Protein AF-A0A2V9VZL9-F1 (afdb_monomer)

Foldseek 3Di:
DDDDDDDDDPPPCVVVVVVVVVVVVVVVVVVVVVVVVVVVVVVPPLPQFQEEEEEFDDADPLAHDPQLVVLLVVRLVCVVVNSHQAYFYEAADDPDNVDTRQRSSLVVSVVVPNDNVRYDGHHPQHDLLSRLLVVLVVCVVVVTQGYHYGHDPVCPVVNVVSNVVSND

Nearest PDB structures (foldseek):
  3brq-assembly1_A  TM=4.594E-01  e=1.473E-01  Escherichia coli K-12
  3fks-assembly1_G  TM=5.549E-01  e=1.680E+00  Saccharomyces cerevisiae
  6lfl-assembly1_A  TM=3.251E-01  e=1.209E+00  Homo sapiens
  8sri-assembly1_A  TM=4.257E-01  e=3.951E+00  Salpingoeca rosetta
  5uof-assembly1_A  TM=3.624E-01  e=6.687E+00  Burkholderia multivorans ATCC 17616

pLDDT: mean 87.2, std 14.25, range [41.22, 98.5]

Solvent-accessible surface area (backbone atoms only — not comparable to full-atom values): 9290 Å² total; per-residue (Å²): 144,79,84,86,79,82,81,75,83,77,74,72,68,60,65,57,52,51,51,51,51,51,50,52,51,50,52,51,50,53,49,50,51,49,50,51,49,53,54,45,62,77,52,64,65,66,71,72,24,53,23,33,36,37,56,53,81,47,60,57,94,68,35,62,30,77,67,33,40,54,44,49,53,50,52,50,52,40,40,76,71,61,31,21,79,27,36,37,21,24,20,19,46,67,96,51,82,90,37,22,34,0,48,35,44,42,55,49,44,43,76,72,71,47,57,68,94,31,52,43,60,42,49,74,21,85,48,73,63,51,31,33,52,51,49,41,54,53,28,59,78,69,74,42,78,43,70,44,80,38,63,57,84,85,48,45,64,58,50,53,54,44,29,49,72,62,75,81

Secondary structure (DSSP, 8-state):
------------THHHHHHHHHHHHHHHHHHHHHHHHHHHHHT------SEEEE----BSSSSB-HHHHHHHHHHHHHHHTTS-SEEEE---B-S-TT-BHHHHHHHHHHHTT--GGGEEE-----SHHHHHHHHHHHHHHTT---EEEE--HHHHHHHHHHHHHTT-

Radius of gyration: 29.52 Å; Cα contacts (8 Å, |Δi|>4): 236; chains: 1; bounding box: 36×44×114 Å

Sequence (168 aa):
MTADSANQPSHPRWWLRLLILAIVAALSFLLITAIQVVHTASLQEVHSADVIVVFGAAEYSGRPSPVLRARLDHALDLFHRGVAPVVITTGGAAADPRFSEGGVGRDYLMRHGVPERSLIAETQGRDTAESAVRVSVIMHANGLHSCLAVSDAYHVFRIRKLLQHEGI

Mean predicted aligned error: 11.22 Å

Structure (mmCIF, N/CA/C/O backbone):
data_AF-A0A2V9VZL9-F1
#
_entry.id   AF-A0A2V9VZL9-F1
#
loop_
_atom_site.group_PDB
_atom_site.id
_atom_site.type_symbol
_atom_site.label_atom_id
_atom_site.label_alt_id
_atom_site.label_comp_id
_atom_site.label_asym_id
_atom_site.label_entity_id
_atom_site.label_seq_id
_atom_site.pdbx_PDB_ins_code
_atom_site.Cartn_x
_atom_site.Cartn_y
_atom_site.Cartn_z
_atom_site.occupancy
_atom_site.B_iso_or_equiv
_atom_site.auth_seq_id
_atom_site.auth_comp_id
_atom_site.auth_asym_id
_atom_site.auth_atom_id
_atom_site.pdbx_PDB_model_num
ATOM 1 N N . MET A 1 1 ? -19.793 -26.360 94.559 1.00 50.66 1 MET A N 1
ATOM 2 C CA . MET A 1 1 ? -19.857 -27.042 93.253 1.00 50.66 1 MET A CA 1
ATOM 3 C C . MET A 1 1 ? -20.939 -26.376 92.425 1.00 50.66 1 MET A C 1
ATOM 5 O O . MET A 1 1 ? -22.077 -26.792 92.520 1.00 50.66 1 MET A O 1
ATOM 9 N N . THR A 1 2 ? -20.591 -25.330 91.675 1.00 44.91 2 THR A N 1
ATOM 10 C CA . THR A 1 2 ? -21.343 -24.844 90.504 1.00 44.91 2 THR A CA 1
ATOM 11 C C . THR A 1 2 ? -20.367 -24.046 89.649 1.00 44.91 2 THR A C 1
ATOM 13 O O . THR A 1 2 ? -19.633 -23.208 90.168 1.00 44.91 2 THR A O 1
ATOM 16 N N . ALA A 1 3 ? -20.301 -24.423 88.377 1.00 49.69 3 ALA A N 1
ATOM 17 C CA . ALA A 1 3 ? -19.301 -24.031 87.401 1.00 49.69 3 ALA A CA 1
ATOM 18 C C . ALA A 1 3 ? -19.400 -22.552 87.007 1.00 49.69 3 ALA A C 1
ATOM 20 O O . ALA A 1 3 ? -20.493 -22.033 86.796 1.00 49.69 3 ALA A O 1
ATOM 21 N N . ASP A 1 4 ? -18.237 -21.922 86.865 1.00 49.56 4 ASP A N 1
ATOM 22 C CA . ASP A 1 4 ? -18.063 -20.607 86.262 1.00 49.56 4 ASP A CA 1
ATOM 23 C C . ASP A 1 4 ? -18.103 -20.774 84.734 1.00 49.56 4 ASP A C 1
ATOM 25 O O . ASP A 1 4 ? -17.188 -21.319 84.109 1.00 49.56 4 ASP A O 1
ATOM 29 N N . SER A 1 5 ? -19.240 -20.433 84.132 1.00 56.59 5 SER A N 1
ATOM 30 C CA . SER A 1 5 ? -19.476 -20.548 82.695 1.00 56.59 5 SER A CA 1
ATOM 31 C C . SER A 1 5 ? -18.847 -19.360 81.969 1.00 56.59 5 SER A C 1
ATOM 33 O O . SER A 1 5 ? -19.443 -18.286 81.875 1.00 56.59 5 SER A O 1
ATOM 35 N N . ALA A 1 6 ? -17.641 -19.577 81.441 1.00 51.97 6 ALA A N 1
ATOM 36 C CA . ALA A 1 6 ? -16.914 -18.640 80.595 1.00 51.97 6 ALA A CA 1
ATOM 37 C C . ALA A 1 6 ? -17.728 -18.267 79.343 1.00 51.97 6 ALA A C 1
ATOM 39 O O . ALA A 1 6 ? -17.886 -19.052 78.406 1.00 51.97 6 ALA A O 1
ATOM 40 N N . ASN A 1 7 ? -18.237 -17.039 79.331 1.00 56.22 7 ASN A N 1
ATOM 41 C CA . ASN A 1 7 ? -18.926 -16.434 78.203 1.00 56.22 7 ASN A CA 1
ATOM 42 C C . ASN A 1 7 ? -17.879 -15.986 77.164 1.00 56.22 7 ASN A C 1
ATOM 44 O O . ASN A 1 7 ? -17.263 -14.931 77.316 1.00 56.22 7 ASN A O 1
ATOM 48 N N . GLN A 1 8 ? -17.616 -16.804 76.140 1.00 61.81 8 GLN A N 1
ATOM 49 C CA . GLN A 1 8 ? -16.743 -16.405 75.031 1.00 61.81 8 GLN A CA 1
ATOM 50 C C . GLN A 1 8 ? -17.496 -15.449 74.092 1.00 61.81 8 GLN A C 1
ATOM 52 O O . GLN A 1 8 ? -18.526 -15.840 73.536 1.00 61.81 8 GLN A O 1
ATOM 57 N N . PRO A 1 9 ? -17.007 -14.217 73.853 1.00 50.78 9 PRO A N 1
ATOM 58 C CA . PRO A 1 9 ? -17.645 -13.324 72.901 1.00 50.78 9 PRO A CA 1
ATOM 59 C C . PRO A 1 9 ? -17.451 -13.875 71.485 1.00 50.78 9 PRO A C 1
ATOM 61 O O . PRO A 1 9 ? -16.347 -13.893 70.942 1.00 50.78 9 PRO A O 1
ATOM 64 N N . SER A 1 10 ? -18.539 -14.320 70.856 1.00 62.47 10 SER A N 1
ATOM 65 C CA . SER A 1 10 ? -18.546 -14.648 69.435 1.00 62.47 10 SER A CA 1
ATOM 66 C C . SER A 1 10 ? -18.293 -13.363 68.645 1.00 62.47 10 SER A C 1
ATOM 68 O O . SER A 1 10 ? -19.208 -12.556 68.465 1.00 62.47 10 SER A O 1
ATOM 70 N N . HIS A 1 11 ? -17.055 -13.144 68.194 1.00 59.94 11 HIS A N 1
ATOM 71 C CA . HIS A 1 11 ? -16.737 -12.028 67.307 1.00 59.94 11 HIS A CA 1
ATOM 72 C C . HIS A 1 11 ? -17.692 -12.079 66.106 1.00 59.94 11 HIS A C 1
ATOM 74 O O . HIS A 1 11 ? -17.722 -13.095 65.399 1.00 59.94 11 HIS A O 1
ATOM 80 N N . PRO A 1 12 ? -18.506 -11.033 65.870 1.00 64.06 12 PRO A N 1
ATOM 81 C CA . PRO A 1 12 ? -19.471 -11.083 64.792 1.00 64.06 12 PRO A CA 1
ATOM 82 C C . PRO A 1 12 ? -18.709 -11.304 63.481 1.00 64.06 12 PRO A C 1
ATOM 84 O O . PRO A 1 12 ? -17.656 -10.712 63.247 1.00 64.06 12 PRO A O 1
ATOM 87 N N . ARG A 1 13 ? -19.213 -12.176 62.605 1.00 75.38 13 ARG A N 1
ATOM 88 C CA . ARG A 1 13 ? -18.581 -12.520 61.313 1.00 75.38 13 ARG A CA 1
ATOM 89 C C . ARG A 1 13 ? -18.629 -11.360 60.293 1.00 75.38 13 ARG A C 1
ATOM 91 O O . ARG A 1 13 ? -18.627 -11.591 59.088 1.00 75.38 13 ARG A O 1
ATOM 98 N N . TRP A 1 14 ? -18.718 -10.110 60.756 1.00 79.94 14 TRP A N 1
ATOM 99 C CA . TRP A 1 14 ? -18.793 -8.898 59.936 1.00 79.94 14 TRP A CA 1
ATOM 100 C C . TRP A 1 14 ? -17.535 -8.722 59.081 1.00 79.94 14 TRP A C 1
ATOM 102 O O . TRP A 1 14 ? -17.641 -8.365 57.913 1.00 79.94 14 TRP A O 1
ATOM 112 N N . TRP A 1 15 ? -16.368 -9.089 59.615 1.00 82.38 15 TRP A N 1
ATOM 113 C CA . TRP A 1 15 ? -15.106 -9.105 58.877 1.00 82.38 15 TRP A CA 1
ATOM 114 C C . TRP A 1 15 ? -15.114 -10.126 57.727 1.00 82.38 15 TRP A C 1
ATOM 116 O O . TRP A 1 15 ? -14.571 -9.850 56.664 1.00 82.38 15 TRP A O 1
ATOM 126 N N . LEU A 1 16 ? -15.805 -11.263 57.890 1.00 86.44 16 LEU A N 1
ATOM 127 C CA . LEU A 1 16 ? -15.984 -12.265 56.833 1.00 86.44 16 LEU A CA 1
ATOM 128 C C . LEU A 1 16 ? -16.855 -11.713 55.693 1.00 86.44 16 LEU A C 1
ATOM 130 O O . LEU A 1 16 ? -16.572 -11.947 54.524 1.00 86.44 16 LEU A O 1
ATOM 134 N N . ARG A 1 17 ? -17.893 -10.933 56.029 1.00 87.62 17 ARG A N 1
ATOM 135 C CA . ARG A 1 17 ? -18.739 -10.241 55.040 1.00 87.62 17 ARG A CA 1
ATOM 136 C C . ARG A 1 17 ? -17.956 -9.169 54.281 1.00 87.62 17 ARG A C 1
ATOM 138 O O . ARG A 1 17 ? -18.112 -9.071 53.070 1.00 87.62 17 ARG A O 1
ATOM 145 N N . LEU A 1 18 ? -17.098 -8.413 54.970 1.00 90.19 18 LEU A N 1
ATOM 146 C CA . LEU A 1 18 ? -16.203 -7.439 54.335 1.00 90.19 18 LEU A CA 1
ATOM 147 C C . LEU A 1 18 ? -15.176 -8.116 53.420 1.00 90.19 18 LEU A C 1
ATOM 149 O O . LEU A 1 18 ? -14.944 -7.632 52.317 1.00 90.19 18 LEU A O 1
ATOM 153 N N . LEU A 1 19 ? -14.616 -9.255 53.838 1.00 92.38 19 LEU A N 1
ATOM 154 C CA . LEU A 1 19 ? -13.698 -10.046 53.017 1.00 92.38 19 LEU A CA 1
ATOM 155 C C . LEU A 1 19 ? -14.387 -10.547 51.740 1.00 92.38 19 LEU A C 1
ATOM 157 O O . LEU A 1 19 ? -13.852 -10.384 50.648 1.00 92.38 19 L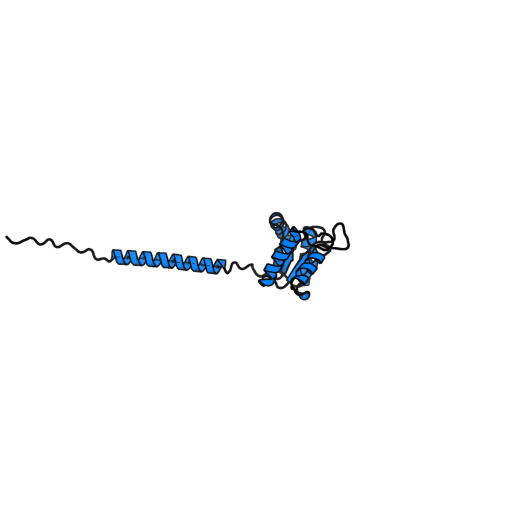EU A O 1
ATOM 161 N N . ILE A 1 20 ? -15.594 -11.111 51.863 1.00 92.69 20 ILE A N 1
ATOM 162 C CA . ILE A 1 20 ? -16.384 -11.573 50.714 1.00 92.69 20 ILE A CA 1
ATOM 163 C C . ILE A 1 20 ? -16.700 -10.403 49.778 1.00 92.69 20 ILE A C 1
ATOM 165 O O . ILE A 1 20 ? -16.524 -10.533 48.570 1.00 92.69 20 ILE A O 1
ATOM 169 N N . LEU A 1 21 ? -17.107 -9.250 50.316 1.00 94.25 21 LEU A N 1
ATOM 170 C CA . LEU A 1 21 ? -17.389 -8.059 49.514 1.00 94.25 21 LEU A CA 1
ATOM 171 C C . LEU A 1 21 ? -16.142 -7.570 48.762 1.00 94.25 21 LEU A C 1
ATOM 173 O O . LEU A 1 21 ? -16.234 -7.242 47.583 1.00 94.25 21 LEU A O 1
ATOM 177 N N . ALA A 1 22 ? -14.976 -7.575 49.413 1.00 92.00 22 ALA A N 1
ATOM 178 C CA . ALA A 1 22 ? -13.709 -7.203 48.790 1.00 92.00 22 ALA A CA 1
ATOM 179 C C . ALA A 1 22 ? -13.315 -8.172 47.663 1.00 92.00 22 ALA A C 1
ATOM 181 O O . ALA A 1 22 ? -12.900 -7.731 46.593 1.00 92.00 22 ALA A O 1
ATOM 182 N N . ILE A 1 23 ? -13.501 -9.481 47.868 1.00 94.50 23 ILE A N 1
ATOM 183 C CA . ILE A 1 23 ? -13.243 -10.506 46.844 1.00 94.50 23 ILE A CA 1
ATOM 184 C C . ILE A 1 23 ? -14.191 -10.329 45.656 1.00 94.50 23 ILE A C 1
ATOM 186 O O . ILE A 1 23 ? -13.743 -10.342 44.511 1.00 94.50 23 ILE A O 1
ATOM 190 N N . VAL A 1 24 ? -15.486 -10.117 45.907 1.00 95.25 24 VAL A N 1
ATOM 191 C CA . VAL A 1 24 ? -16.473 -9.873 44.846 1.00 95.25 24 VAL A CA 1
ATOM 192 C C . VAL A 1 24 ? -16.117 -8.608 44.071 1.00 95.25 24 VAL A C 1
ATOM 194 O O . VAL A 1 24 ? -16.113 -8.643 42.844 1.00 95.25 24 VAL A O 1
ATOM 197 N N . ALA A 1 25 ? -15.747 -7.518 44.748 1.00 93.69 25 ALA A N 1
ATOM 198 C CA . ALA A 1 25 ? -15.337 -6.276 44.096 1.00 93.69 25 ALA A CA 1
ATOM 199 C C . ALA A 1 25 ? -14.081 -6.469 43.228 1.00 93.69 25 ALA A C 1
ATOM 201 O O . ALA A 1 25 ? -14.056 -6.018 42.085 1.00 93.69 25 ALA A O 1
ATOM 202 N N . ALA A 1 26 ? -13.076 -7.195 43.728 1.00 93.00 26 ALA A N 1
ATOM 203 C CA . ALA A 1 26 ? -11.859 -7.501 42.979 1.00 93.00 26 ALA A CA 1
ATOM 204 C C . ALA A 1 26 ? -12.137 -8.375 41.745 1.00 93.00 26 ALA A C 1
ATOM 206 O O .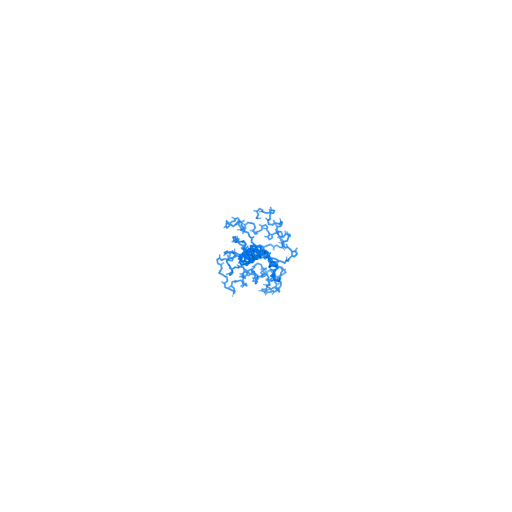 ALA A 1 26 ? -11.649 -8.073 40.658 1.00 93.00 26 ALA A O 1
ATOM 207 N N . LEU A 1 27 ? -12.962 -9.418 41.882 1.00 94.44 27 LEU A N 1
ATOM 208 C CA . LEU A 1 27 ? -13.368 -10.273 40.761 1.00 94.44 27 LEU A CA 1
ATOM 209 C C . LEU A 1 27 ? -14.196 -9.504 39.727 1.00 94.44 27 LEU A C 1
ATOM 211 O O . LEU A 1 27 ? -13.972 -9.659 38.531 1.00 94.44 27 LEU A O 1
ATOM 215 N N . SER A 1 28 ? -15.106 -8.640 40.180 1.00 92.50 28 SER A N 1
ATOM 216 C CA . SER A 1 28 ? -15.891 -7.755 39.311 1.00 92.50 28 SER A CA 1
ATOM 217 C C . SER A 1 28 ? -14.980 -6.817 38.529 1.00 92.50 28 SER A C 1
ATOM 219 O O . SER A 1 28 ? -15.132 -6.679 37.321 1.00 92.50 28 SER A O 1
ATOM 221 N N . PHE A 1 29 ? -14.001 -6.209 39.202 1.00 92.56 29 PHE A N 1
ATOM 222 C CA . PHE A 1 29 ? -13.027 -5.326 38.573 1.00 92.56 29 PHE A CA 1
ATOM 223 C C . PHE A 1 29 ? -12.191 -6.064 37.522 1.00 92.56 29 PHE A C 1
ATOM 225 O O . PHE A 1 29 ? -12.080 -5.583 36.399 1.00 92.56 29 PHE A O 1
ATOM 232 N N . LEU A 1 30 ? -11.669 -7.252 37.849 1.00 92.19 30 LEU A N 1
ATOM 233 C CA . LEU A 1 30 ? -10.926 -8.095 36.905 1.00 92.19 30 LEU A CA 1
ATOM 234 C C . LEU A 1 30 ? -11.780 -8.521 35.705 1.00 92.19 30 LEU A C 1
ATOM 236 O O . LEU A 1 30 ? -11.292 -8.548 34.580 1.00 92.19 30 LEU A O 1
ATOM 240 N N . LEU A 1 31 ? -13.056 -8.839 35.925 1.00 92.44 31 LEU A N 1
ATOM 241 C CA . LEU A 1 31 ? -13.973 -9.198 34.849 1.00 92.44 31 LEU A CA 1
ATOM 242 C C . LEU A 1 31 ? -14.276 -7.993 33.951 1.00 92.44 31 LEU A C 1
ATOM 244 O O . LEU A 1 31 ? -14.247 -8.123 32.732 1.00 92.44 31 LEU A O 1
ATOM 248 N N . ILE A 1 32 ? -14.524 -6.817 34.532 1.00 90.94 32 ILE A N 1
ATOM 249 C CA . ILE A 1 32 ? -14.774 -5.579 33.783 1.00 90.94 32 ILE A CA 1
ATOM 250 C C . ILE A 1 32 ? -13.547 -5.203 32.953 1.00 90.94 32 ILE A C 1
ATOM 252 O O . ILE A 1 32 ? -13.698 -4.893 31.775 1.00 90.94 32 ILE A O 1
ATOM 256 N N . THR A 1 33 ? -12.340 -5.263 33.521 1.00 84.00 33 THR A N 1
ATOM 257 C CA . THR A 1 33 ? -11.114 -4.965 32.770 1.00 84.00 33 THR A CA 1
ATOM 258 C C . THR A 1 33 ? -10.854 -6.004 31.687 1.00 84.00 33 THR A C 1
ATOM 260 O O . THR A 1 33 ? -10.510 -5.625 30.574 1.00 84.00 33 THR A O 1
ATOM 263 N N . ALA A 1 34 ? -11.096 -7.292 31.946 1.00 84.00 34 ALA A N 1
ATOM 264 C CA . ALA A 1 34 ? -11.004 -8.331 30.922 1.00 84.00 34 ALA A CA 1
ATOM 265 C C . ALA A 1 34 ? -12.004 -8.097 29.778 1.00 84.00 34 ALA A C 1
ATOM 267 O O . ALA A 1 34 ? -11.623 -8.185 28.615 1.00 84.00 34 ALA A O 1
ATOM 268 N N . ILE A 1 35 ? -13.254 -7.735 30.086 1.00 83.62 35 ILE A N 1
ATOM 269 C CA . ILE A 1 35 ? -14.265 -7.388 29.077 1.00 83.62 35 ILE A CA 1
ATOM 270 C C . ILE A 1 35 ? -13.837 -6.141 28.302 1.00 83.62 35 ILE A C 1
ATOM 272 O O . ILE A 1 35 ? -13.887 -6.155 27.079 1.00 83.62 35 ILE A O 1
ATOM 276 N N . GLN A 1 36 ? -13.370 -5.087 28.977 1.00 77.31 36 GLN A N 1
ATOM 277 C CA . GLN A 1 36 ? -12.874 -3.876 28.321 1.00 77.31 36 GLN A CA 1
ATOM 278 C C . GLN A 1 36 ? -11.686 -4.175 27.408 1.00 77.31 36 GLN A C 1
ATOM 280 O O . GLN A 1 36 ? -11.654 -3.676 26.290 1.00 77.31 36 GLN A O 1
ATOM 285 N N . VAL A 1 37 ? -10.741 -5.016 27.831 1.00 78.56 37 VAL A N 1
ATOM 286 C CA . VAL A 1 37 ? -9.586 -5.419 27.021 1.00 78.56 37 VAL A CA 1
ATOM 287 C C . VAL A 1 37 ? -10.012 -6.280 25.840 1.00 78.56 37 VAL A C 1
ATOM 289 O O . VAL A 1 37 ? -9.558 -6.017 24.737 1.00 78.56 37 VAL A O 1
ATOM 292 N N . VAL A 1 38 ? -10.899 -7.262 26.017 1.00 72.31 38 VAL A N 1
ATOM 293 C CA . VAL A 1 38 ? -11.397 -8.094 24.907 1.00 72.31 38 VAL A CA 1
ATOM 294 C C . VAL A 1 38 ? -12.202 -7.251 23.919 1.00 72.31 38 VAL A C 1
ATOM 296 O O . VAL A 1 38 ? -12.009 -7.382 22.715 1.00 72.31 38 VAL A O 1
ATOM 299 N N . HIS A 1 39 ? -13.033 -6.332 24.412 1.00 62.78 39 HIS A N 1
ATOM 300 C CA . HIS A 1 39 ? -13.796 -5.408 23.580 1.00 62.78 39 HIS A CA 1
ATOM 301 C C . HIS A 1 39 ? -12.870 -4.429 22.837 1.00 62.78 39 HIS A C 1
ATOM 303 O O . HIS A 1 39 ? -13.042 -4.207 21.644 1.00 62.78 39 HIS A O 1
ATOM 309 N N . THR A 1 40 ? -11.829 -3.915 23.497 1.00 55.50 40 THR A N 1
ATOM 310 C CA . THR A 1 40 ? -10.821 -3.021 22.892 1.00 55.50 40 THR A CA 1
ATOM 311 C C . THR A 1 40 ? -9.857 -3.765 21.963 1.00 55.50 40 THR A C 1
ATOM 313 O O . THR A 1 40 ? -9.383 -3.190 20.998 1.00 55.50 40 THR A O 1
ATOM 316 N N . ALA A 1 41 ? -9.587 -5.051 22.190 1.00 49.62 41 ALA A N 1
ATOM 317 C CA . ALA A 1 41 ? -8.776 -5.888 21.305 1.00 49.62 41 ALA A CA 1
ATOM 318 C C . ALA A 1 41 ? -9.567 -6.333 20.064 1.00 49.62 41 ALA A C 1
ATOM 320 O O . ALA A 1 41 ? -9.005 -6.416 18.976 1.00 49.62 41 ALA A O 1
ATOM 321 N N . SER A 1 42 ? -10.882 -6.561 20.196 1.00 44.56 42 SER A N 1
ATOM 322 C CA . SER A 1 42 ? -11.780 -6.742 19.045 1.00 44.56 42 SER A CA 1
ATOM 323 C C . SER A 1 42 ? -12.011 -5.444 18.266 1.00 44.56 42 SER A C 1
ATOM 325 O O . SER A 1 42 ? -12.272 -5.483 17.068 1.00 44.56 42 SER A O 1
ATOM 327 N N . LEU A 1 43 ? -11.851 -4.305 18.945 1.00 44.16 43 LEU A N 1
ATOM 328 C CA . LEU A 1 43 ? -11.831 -2.953 18.395 1.00 44.16 43 LEU A CA 1
ATOM 329 C C . LEU A 1 43 ? -10.410 -2.394 18.386 1.00 44.16 43 LEU A C 1
ATOM 331 O O . LEU A 1 43 ? -10.198 -1.217 18.682 1.00 44.16 43 LEU A O 1
ATOM 335 N N . GLN A 1 44 ? -9.411 -3.202 18.022 1.00 41.22 44 GLN A N 1
ATOM 336 C CA . GLN A 1 44 ? -8.200 -2.612 17.471 1.00 41.22 44 GLN A CA 1
ATOM 337 C C . GLN A 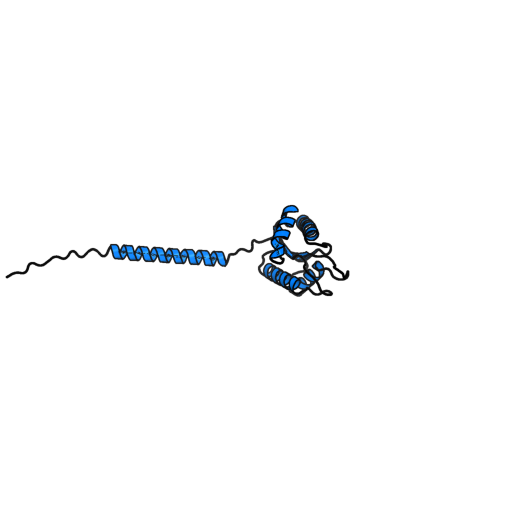1 44 ? -8.596 -2.104 16.084 1.00 41.22 44 GLN A C 1
ATOM 339 O O . GLN A 1 44 ? -8.343 -2.745 15.064 1.00 41.22 44 GLN A O 1
ATOM 344 N N . GLU A 1 45 ? -9.355 -1.002 16.104 1.00 47.62 45 GLU A N 1
ATOM 345 C CA . GLU A 1 45 ? -9.787 -0.198 14.983 1.00 47.62 45 GLU A CA 1
ATOM 346 C C . GLU A 1 45 ? -8.522 0.087 14.200 1.00 47.62 45 GLU A C 1
ATOM 348 O O . GLU A 1 45 ? -7.724 0.971 14.532 1.00 47.62 45 GLU A O 1
ATOM 353 N N . VAL A 1 46 ? -8.304 -0.710 13.157 1.00 54.88 46 VAL A N 1
ATOM 354 C CA . VAL A 1 46 ? -7.539 -0.227 12.027 1.00 54.88 46 VAL A CA 1
ATOM 355 C C . VAL A 1 46 ? -8.300 1.024 11.631 1.00 54.88 46 VAL A C 1
ATOM 357 O O . VAL A 1 46 ? -9.429 0.914 11.157 1.00 54.88 46 VAL A O 1
ATOM 360 N N . HIS A 1 47 ? -7.759 2.186 12.002 1.00 67.88 47 HIS A N 1
ATOM 361 C CA . HIS A 1 47 ? -8.435 3.455 11.797 1.00 67.88 47 HIS A CA 1
ATOM 362 C C . HIS A 1 47 ? -8.834 3.487 10.330 1.00 67.88 47 HIS A C 1
ATOM 364 O O . HIS A 1 47 ? -7.982 3.283 9.460 1.00 67.88 47 HIS A O 1
ATOM 370 N N . SER A 1 48 ? -10.134 3.636 10.079 1.00 85.50 48 SER A N 1
ATOM 371 C CA . SER A 1 48 ? -10.641 3.714 8.719 1.00 85.50 48 SER A CA 1
ATOM 372 C C . SER A 1 48 ? -9.893 4.830 8.003 1.00 85.50 48 SER A C 1
ATOM 374 O O . SER A 1 48 ? -9.764 5.930 8.544 1.00 85.50 48 SER A O 1
ATOM 376 N N . ALA A 1 49 ? -9.385 4.528 6.818 1.00 92.75 49 ALA A N 1
ATOM 377 C CA . ALA A 1 49 ? -8.697 5.479 5.967 1.00 92.75 49 ALA A CA 1
ATOM 378 C C . ALA A 1 49 ? -9.475 5.625 4.663 1.00 92.75 49 ALA A C 1
ATOM 380 O O . ALA A 1 49 ? -10.191 4.716 4.243 1.00 92.75 49 ALA A O 1
ATOM 381 N N . ASP A 1 50 ? -9.294 6.746 3.979 1.00 95.94 50 ASP A N 1
ATOM 382 C CA . ASP A 1 50 ? -9.915 6.944 2.670 1.00 95.94 50 ASP A CA 1
ATOM 383 C C . ASP A 1 50 ? -9.282 6.017 1.620 1.00 95.94 50 ASP A C 1
ATOM 385 O O . ASP A 1 50 ? -9.932 5.630 0.646 1.00 95.94 50 ASP A O 1
ATOM 389 N N . VAL A 1 51 ? -8.015 5.627 1.822 1.00 97.75 51 VAL A N 1
ATOM 390 C CA . VAL A 1 51 ? -7.268 4.790 0.877 1.00 97.75 51 VAL A CA 1
ATOM 391 C C . VAL A 1 51 ? -6.184 3.921 1.522 1.00 97.75 51 VAL A C 1
ATOM 393 O O . VAL A 1 51 ? -5.467 4.343 2.427 1.00 97.75 51 VAL A O 1
ATOM 396 N N . ILE A 1 52 ? -6.012 2.700 1.013 1.00 97.94 52 ILE A N 1
ATOM 397 C CA . ILE A 1 52 ? -4.835 1.859 1.274 1.00 97.94 52 ILE A CA 1
ATOM 398 C C . ILE A 1 52 ? -3.798 2.128 0.180 1.00 97.94 52 ILE A C 1
ATOM 400 O O . ILE A 1 52 ? -4.111 2.023 -1.001 1.00 97.94 52 ILE A O 1
ATOM 404 N N . VAL A 1 53 ? -2.557 2.444 0.544 1.00 97.56 53 VAL A N 1
ATOM 405 C CA . VAL A 1 53 ? -1.477 2.726 -0.415 1.00 97.56 53 VAL A CA 1
ATOM 406 C C . VAL A 1 53 ? -0.415 1.641 -0.321 1.00 97.56 53 VAL A C 1
ATOM 408 O O . VAL A 1 53 ? 0.321 1.563 0.661 1.00 97.56 53 VAL A O 1
ATOM 411 N N . VAL A 1 54 ? -0.313 0.807 -1.350 1.00 97.38 54 VAL A N 1
ATOM 412 C CA . VAL A 1 54 ? 0.675 -0.269 -1.443 1.00 97.38 54 VAL A CA 1
ATOM 413 C C . VAL A 1 54 ? 1.920 0.252 -2.137 1.00 97.38 54 VAL A C 1
ATOM 415 O O . VAL A 1 54 ? 1.919 0.465 -3.350 1.00 97.38 54 VAL A O 1
ATOM 418 N N . PHE A 1 55 ? 2.993 0.425 -1.368 1.00 94.75 55 PHE A N 1
ATOM 419 C CA . PHE A 1 55 ? 4.277 0.828 -1.924 1.00 94.75 55 PHE A CA 1
ATOM 420 C C . PHE A 1 55 ? 4.954 -0.347 -2.630 1.00 94.75 55 PHE A C 1
ATOM 422 O O . PHE A 1 55 ? 4.991 -1.467 -2.105 1.00 94.75 55 PHE A O 1
ATOM 429 N N . GLY A 1 56 ? 5.524 -0.052 -3.796 1.00 87.56 56 GLY A N 1
ATOM 430 C CA . GLY A 1 56 ? 6.274 -0.979 -4.641 1.00 87.56 56 GLY A CA 1
ATOM 431 C C . GLY A 1 56 ? 7.473 -1.665 -3.964 1.00 87.56 56 GLY A C 1
ATOM 432 O O . GLY A 1 56 ? 7.937 -1.257 -2.890 1.00 87.56 56 GLY A O 1
ATOM 433 N N . ALA A 1 57 ? 7.954 -2.750 -4.572 1.00 86.38 57 ALA A N 1
ATOM 434 C CA . ALA A 1 57 ? 9.081 -3.549 -4.078 1.00 86.38 57 ALA A CA 1
ATOM 435 C C . ALA A 1 57 ? 9.876 -4.192 -5.223 1.00 86.38 57 ALA A C 1
ATOM 437 O O . ALA A 1 57 ? 11.059 -3.906 -5.376 1.00 86.38 57 ALA A O 1
ATOM 438 N N . ALA A 1 58 ? 9.235 -5.117 -5.946 1.00 87.56 58 ALA A N 1
ATOM 439 C CA . ALA A 1 58 ? 9.741 -5.740 -7.168 1.00 87.56 58 ALA A CA 1
ATOM 440 C C . ALA A 1 58 ? 8.610 -6.491 -7.887 1.00 87.56 58 ALA A C 1
ATOM 442 O O . ALA A 1 58 ? 7.758 -7.119 -7.241 1.00 87.56 58 ALA A O 1
ATOM 443 N N . GLU A 1 59 ? 8.662 -6.526 -9.213 1.00 89.75 59 GLU A N 1
ATOM 444 C CA . GLU A 1 59 ? 7.869 -7.415 -10.064 1.00 89.75 59 GLU A CA 1
ATOM 445 C C . GLU A 1 59 ? 8.786 -8.254 -10.972 1.00 89.75 59 GLU A C 1
ATOM 447 O O . GLU A 1 59 ? 9.920 -7.870 -11.251 1.00 89.75 59 GLU A O 1
ATOM 452 N N . TYR A 1 60 ? 8.310 -9.430 -11.387 1.00 89.81 60 TYR A N 1
ATOM 453 C CA . TYR A 1 60 ? 9.011 -10.375 -12.251 1.00 89.81 60 TYR A CA 1
ATOM 454 C C . TYR A 1 60 ? 8.156 -10.722 -13.476 1.00 89.81 60 TYR A C 1
ATOM 456 O O . TYR A 1 60 ? 7.372 -11.678 -13.451 1.00 89.81 60 TYR A O 1
ATOM 464 N N . SER A 1 61 ? 8.334 -9.969 -14.565 1.00 86.56 61 SER A N 1
ATOM 465 C CA . SER A 1 61 ? 7.670 -10.212 -15.857 1.00 86.56 61 SER A CA 1
ATOM 466 C C . SER A 1 61 ? 6.142 -10.289 -15.739 1.00 86.56 61 SER A C 1
ATOM 468 O O . SER A 1 61 ? 5.512 -11.247 -16.196 1.00 86.56 61 SER A O 1
ATOM 470 N N . GLY A 1 62 ? 5.545 -9.301 -15.074 1.00 88.81 62 GLY A N 1
ATOM 471 C CA . GLY A 1 62 ? 4.098 -9.196 -14.902 1.00 88.81 62 GLY A CA 1
ATOM 472 C C . GLY A 1 62 ? 3.554 -9.957 -13.691 1.00 88.81 62 GLY A C 1
ATOM 473 O O . GLY A 1 62 ? 2.339 -10.087 -13.528 1.00 88.81 62 GLY A O 1
ATOM 474 N N . ARG A 1 63 ? 4.433 -10.486 -12.832 1.00 92.12 63 ARG A N 1
ATOM 475 C CA . ARG A 1 63 ? 4.059 -11.173 -11.588 1.00 92.12 63 ARG A CA 1
ATOM 476 C C . ARG A 1 63 ? 4.652 -10.458 -10.383 1.00 92.12 63 ARG A C 1
ATOM 478 O O . ARG A 1 63 ? 5.827 -10.111 -10.419 1.00 92.12 63 ARG A O 1
A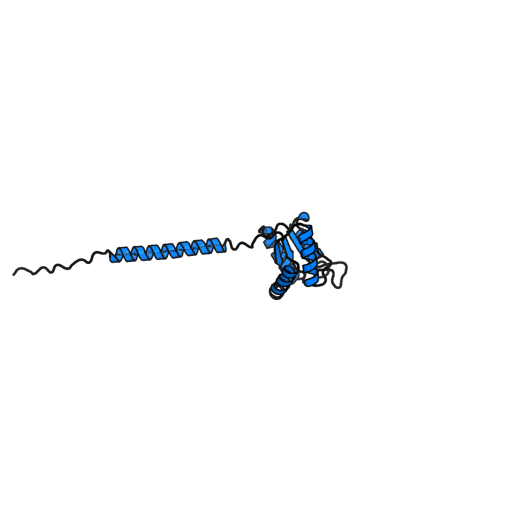TOM 485 N N . PRO A 1 64 ? 3.904 -10.285 -9.283 1.00 94.69 64 PRO A N 1
ATOM 486 C CA . PRO A 1 64 ? 4.484 -9.689 -8.093 1.00 94.69 64 PRO A CA 1
ATOM 487 C C . PRO A 1 64 ? 5.576 -10.603 -7.527 1.00 94.69 64 PRO A C 1
ATOM 489 O O . PRO A 1 64 ? 5.395 -11.826 -7.452 1.00 94.69 64 PRO A O 1
ATOM 492 N N . SER A 1 65 ? 6.693 -10.006 -7.105 1.00 94.44 65 SER A N 1
ATOM 493 C CA . SER A 1 65 ? 7.697 -10.699 -6.291 1.00 94.44 65 SER A CA 1
ATOM 494 C C . SER A 1 65 ? 7.076 -11.224 -4.987 1.00 94.44 65 SER A C 1
ATOM 496 O O . SER A 1 65 ? 6.000 -10.764 -4.601 1.00 94.44 65 SER A O 1
ATOM 498 N N . PRO A 1 66 ? 7.721 -12.153 -4.259 1.00 94.31 66 PRO A N 1
ATOM 499 C CA . PRO A 1 66 ? 7.218 -12.612 -2.963 1.00 94.31 66 PRO A CA 1
ATOM 500 C C . PRO A 1 66 ? 6.932 -11.471 -1.975 1.00 94.31 66 PRO A C 1
ATOM 502 O O . PRO A 1 66 ? 5.920 -11.505 -1.283 1.00 94.31 66 PRO A O 1
ATOM 505 N N . VAL A 1 67 ? 7.777 -10.434 -1.963 1.00 93.44 67 VAL A N 1
ATOM 506 C CA . VAL A 1 67 ? 7.599 -9.251 -1.106 1.00 93.44 67 VAL A CA 1
ATOM 507 C C . VAL A 1 67 ? 6.404 -8.421 -1.567 1.00 93.44 67 VAL A C 1
ATOM 509 O O . VAL A 1 67 ? 5.527 -8.109 -0.764 1.00 93.44 67 VAL A O 1
ATOM 512 N N . LEU A 1 68 ? 6.321 -8.106 -2.865 1.00 94.56 68 LEU A N 1
ATOM 513 C CA . LEU A 1 68 ? 5.185 -7.355 -3.401 1.00 94.56 68 LEU A CA 1
ATOM 514 C C . LEU A 1 68 ? 3.872 -8.121 -3.198 1.00 94.56 68 LEU A C 1
ATOM 516 O O . LEU A 1 68 ? 2.872 -7.529 -2.813 1.00 94.56 68 LEU A O 1
ATOM 520 N N . ARG A 1 69 ? 3.880 -9.445 -3.377 1.00 96.81 69 ARG A N 1
ATOM 521 C CA . ARG A 1 69 ? 2.724 -10.308 -3.122 1.00 96.81 69 ARG A CA 1
ATOM 522 C C . ARG A 1 69 ? 2.282 -10.230 -1.666 1.00 96.81 69 ARG A C 1
ATOM 524 O O . ARG A 1 69 ? 1.112 -9.978 -1.432 1.00 96.81 69 ARG A O 1
ATOM 531 N N . ALA A 1 70 ? 3.198 -10.375 -0.708 1.00 95.69 70 ALA A N 1
ATOM 532 C CA . ALA A 1 70 ? 2.856 -10.295 0.712 1.00 95.69 70 ALA A CA 1
ATOM 533 C C . ALA A 1 70 ? 2.211 -8.944 1.076 1.00 95.69 70 ALA A C 1
ATOM 535 O O . ALA A 1 70 ? 1.242 -8.895 1.832 1.00 95.69 70 ALA A O 1
ATOM 536 N N . ARG A 1 71 ? 2.704 -7.846 0.490 1.00 96.62 71 ARG A N 1
ATOM 537 C CA . ARG A 1 71 ? 2.105 -6.513 0.655 1.00 96.62 71 ARG A CA 1
ATOM 538 C C . ARG A 1 71 ? 0.712 -6.422 0.027 1.00 96.62 71 ARG A C 1
ATOM 540 O O . ARG A 1 71 ? -0.190 -5.858 0.638 1.00 96.62 71 ARG A O 1
ATOM 547 N N . LEU A 1 72 ? 0.520 -6.988 -1.164 1.00 97.88 72 LEU A N 1
ATOM 548 C CA . LEU A 1 72 ? -0.780 -7.022 -1.840 1.00 97.88 72 LEU A CA 1
ATOM 549 C C . LEU A 1 72 ? -1.795 -7.896 -1.096 1.00 97.88 72 LEU A C 1
ATOM 551 O O . LEU A 1 72 ? -2.946 -7.498 -0.973 1.00 97.88 72 LEU A O 1
ATOM 555 N N . ASP A 1 73 ? -1.372 -9.036 -0.554 1.00 97.94 73 ASP A N 1
ATOM 556 C CA . ASP A 1 73 ? -2.212 -9.906 0.273 1.00 97.94 73 ASP A CA 1
ATOM 557 C C . ASP A 1 73 ? -2.652 -9.188 1.551 1.00 97.94 73 ASP A C 1
ATOM 559 O O . ASP A 1 73 ? -3.817 -9.255 1.940 1.00 97.94 73 ASP A O 1
ATOM 563 N N . HIS A 1 74 ? -1.744 -8.432 2.174 1.00 96.50 74 HIS A N 1
ATOM 564 C CA . HIS A 1 74 ? -2.094 -7.609 3.325 1.00 96.50 74 HIS A CA 1
ATOM 565 C C . HIS A 1 74 ? -3.080 -6.491 2.960 1.00 96.50 74 HIS A C 1
ATOM 567 O O . HIS A 1 74 ? -4.064 -6.281 3.665 1.00 96.50 74 HIS A O 1
ATOM 573 N N . ALA A 1 75 ? -2.865 -5.801 1.838 1.00 97.00 75 ALA A N 1
ATOM 574 C CA . ALA A 1 75 ? -3.791 -4.782 1.350 1.00 97.00 75 ALA A CA 1
ATOM 575 C C . ALA A 1 75 ? -5.176 -5.361 1.018 1.00 97.00 75 ALA A C 1
ATOM 577 O O . ALA A 1 75 ? -6.190 -4.723 1.293 1.00 97.00 75 ALA A O 1
ATOM 578 N N . LEU A 1 76 ? -5.221 -6.579 0.474 1.00 98.06 76 LEU A N 1
ATOM 579 C CA . LEU A 1 76 ? -6.452 -7.304 0.182 1.00 98.06 76 LEU A CA 1
ATOM 580 C C . LEU A 1 76 ? -7.233 -7.642 1.462 1.00 98.06 76 LEU A C 1
ATOM 582 O O . LEU A 1 76 ? -8.442 -7.427 1.501 1.00 98.06 76 LEU A O 1
ATOM 586 N N . ASP A 1 77 ? -6.557 -8.119 2.514 1.00 97.06 77 ASP A N 1
ATOM 587 C CA . ASP A 1 77 ? -7.178 -8.345 3.830 1.00 97.06 77 ASP A CA 1
ATOM 588 C C . ASP A 1 77 ? -7.796 -7.056 4.386 1.00 97.06 77 ASP A C 1
ATOM 590 O O . ASP A 1 77 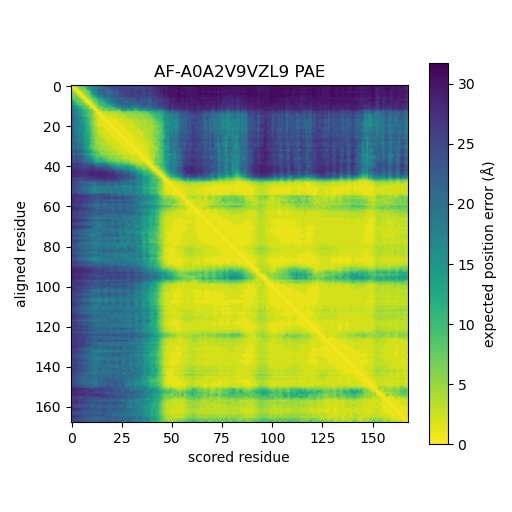? -8.966 -7.029 4.767 1.00 97.06 77 ASP A O 1
ATOM 594 N N . LEU A 1 78 ? -7.036 -5.958 4.363 1.00 95.62 78 LEU A N 1
ATOM 595 C CA . LEU A 1 78 ? -7.502 -4.654 4.837 1.00 95.62 78 LEU A CA 1
ATOM 596 C C . LEU A 1 78 ? -8.715 -4.155 4.040 1.00 95.62 78 LEU A C 1
ATOM 598 O O . LEU A 1 78 ? -9.683 -3.670 4.629 1.00 95.62 78 LEU A O 1
ATOM 602 N N . PHE A 1 79 ? -8.697 -4.318 2.717 1.00 96.19 79 PHE A N 1
ATOM 603 C CA . PHE A 1 79 ? -9.820 -3.963 1.855 1.00 96.19 79 PHE A CA 1
ATOM 604 C C . PHE A 1 79 ? -11.075 -4.782 2.193 1.00 96.19 79 PHE A C 1
ATOM 606 O O . PHE A 1 79 ? -12.147 -4.215 2.394 1.00 96.19 79 PHE A O 1
ATOM 613 N N . HIS A 1 80 ? -10.951 -6.106 2.337 1.00 95.62 80 HIS A N 1
ATOM 614 C CA . HIS A 1 80 ? -12.077 -6.976 2.698 1.00 95.62 80 HIS A CA 1
ATOM 615 C C . HIS A 1 80 ? -12.630 -6.707 4.099 1.00 95.62 80 HIS A C 1
ATOM 617 O O . HIS A 1 80 ? -13.825 -6.878 4.335 1.00 95.62 80 HIS A O 1
ATOM 623 N N . ARG A 1 81 ? -11.782 -6.244 5.019 1.00 94.00 81 ARG A N 1
ATOM 624 C CA . ARG A 1 81 ? -12.186 -5.794 6.356 1.00 94.00 81 ARG A CA 1
ATOM 625 C C . ARG A 1 81 ? -12.845 -4.412 6.360 1.00 94.00 81 ARG A C 1
ATOM 627 O O . ARG A 1 81 ? -13.267 -3.961 7.420 1.00 94.00 81 ARG A O 1
ATOM 634 N N . GLY A 1 82 ? -12.942 -3.747 5.207 1.00 93.75 82 GLY A N 1
ATOM 635 C CA . GLY A 1 82 ? -13.575 -2.437 5.071 1.00 93.75 82 GLY A CA 1
ATOM 636 C C . GLY A 1 82 ? -12.736 -1.283 5.618 1.00 93.75 82 GLY A C 1
ATOM 637 O O . GLY A 1 82 ? -13.289 -0.241 5.949 1.00 93.75 82 GLY A O 1
ATOM 638 N N . VAL A 1 83 ? -11.414 -1.455 5.726 1.00 94.69 83 VAL A N 1
ATOM 639 C CA . VAL A 1 83 ? -10.509 -0.427 6.267 1.00 94.69 83 VAL A CA 1
ATOM 640 C C . VAL A 1 83 ? -10.459 0.814 5.380 1.00 94.69 83 VAL A C 1
ATOM 642 O O . VAL A 1 83 ? -10.385 1.927 5.894 1.00 94.69 83 VAL A O 1
ATOM 645 N N . ALA A 1 84 ? -10.493 0.623 4.061 1.00 96.31 84 ALA A N 1
ATOM 646 C CA . ALA A 1 84 ? -10.598 1.705 3.095 1.00 96.31 84 ALA A CA 1
ATOM 647 C C . ALA A 1 84 ? -11.371 1.253 1.847 1.00 96.31 84 ALA A C 1
ATOM 649 O O . ALA A 1 84 ? -11.244 0.095 1.438 1.00 96.31 84 ALA A O 1
ATOM 650 N N . PRO A 1 85 ? -12.134 2.153 1.205 1.00 96.12 85 PRO A N 1
ATOM 651 C CA . PRO A 1 85 ? -12.898 1.848 -0.006 1.00 96.12 85 PRO A CA 1
ATOM 652 C C . PRO A 1 85 ? -12.056 1.829 -1.294 1.00 96.12 85 PRO A C 1
ATOM 654 O O . PRO A 1 85 ? -12.543 1.372 -2.335 1.00 96.12 85 PRO A O 1
ATOM 657 N N . VAL A 1 86 ? -10.821 2.342 -1.242 1.00 97.88 86 VAL A N 1
ATOM 658 C CA . VAL A 1 86 ? -9.910 2.492 -2.386 1.00 97.88 86 VAL A CA 1
ATOM 659 C C . VAL A 1 86 ? -8.539 1.907 -2.049 1.00 97.88 86 VAL A C 1
ATOM 661 O O . VAL A 1 86 ? -8.069 2.008 -0.914 1.00 97.88 86 VAL A O 1
ATOM 664 N N . VAL A 1 87 ? -7.874 1.326 -3.047 1.00 98.50 87 VAL A N 1
ATOM 665 C CA . VAL A 1 87 ? -6.478 0.888 -2.975 1.00 98.50 87 VAL A CA 1
ATOM 666 C C . VAL A 1 87 ? -5.675 1.533 -4.105 1.00 98.50 87 VAL A C 1
ATOM 668 O O . VAL A 1 87 ? -6.025 1.410 -5.280 1.00 98.50 87 VAL A O 1
ATOM 671 N N . ILE A 1 88 ? -4.578 2.202 -3.750 1.00 98.38 88 ILE A N 1
ATOM 672 C CA . ILE A 1 88 ? -3.563 2.689 -4.686 1.00 98.38 88 ILE A CA 1
ATOM 673 C C . ILE A 1 88 ? -2.382 1.719 -4.663 1.00 98.38 88 ILE A C 1
ATOM 675 O O . ILE A 1 88 ? -1.812 1.462 -3.604 1.00 98.38 88 ILE A O 1
ATOM 679 N N . THR A 1 89 ? -1.971 1.211 -5.819 1.00 97.94 89 THR A N 1
ATOM 680 C CA . THR A 1 89 ? -0.716 0.463 -5.982 1.00 97.94 89 THR A CA 1
ATOM 681 C C . THR A 1 89 ? 0.319 1.352 -6.656 1.00 97.94 89 THR A C 1
ATOM 683 O O . THR A 1 89 ? 0.013 1.983 -7.667 1.00 97.94 89 THR A O 1
ATOM 686 N N . THR A 1 90 ? 1.534 1.428 -6.106 1.00 96.56 90 THR A N 1
ATOM 687 C CA . THR A 1 90 ? 2.590 2.323 -6.611 1.00 96.56 90 THR A CA 1
ATOM 688 C C . THR A 1 90 ? 3.786 1.571 -7.176 1.00 96.56 90 THR A C 1
ATOM 690 O O . THR A 1 90 ? 4.019 0.404 -6.855 1.00 96.56 90 THR A O 1
ATOM 693 N N . GLY A 1 91 ? 4.580 2.289 -7.967 1.00 92.81 91 GLY A N 1
ATOM 694 C CA . GLY A 1 91 ? 5.862 1.833 -8.485 1.00 92.81 91 GLY A CA 1
ATOM 695 C C . GLY A 1 91 ? 5.852 1.725 -10.004 1.00 92.81 91 GLY A C 1
ATOM 696 O O . GLY A 1 91 ? 4.957 1.136 -10.616 1.00 92.81 91 GLY A O 1
ATOM 697 N N . GLY A 1 92 ? 6.859 2.334 -10.617 1.00 89.69 92 GLY A N 1
ATOM 698 C CA . GLY A 1 92 ? 7.018 2.400 -12.056 1.00 89.69 92 GLY A CA 1
ATOM 699 C C . GLY A 1 92 ? 7.547 1.123 -12.685 1.00 89.69 92 GLY A C 1
ATOM 700 O O . GLY A 1 92 ? 7.711 0.090 -12.034 1.00 89.69 92 GLY A O 1
ATOM 701 N N . ALA A 1 93 ? 7.780 1.198 -13.992 1.00 83.50 93 ALA A N 1
ATOM 702 C CA . AL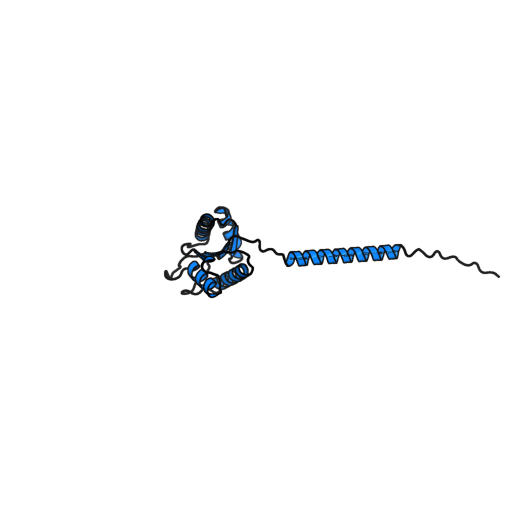A A 1 93 ? 8.495 0.152 -14.702 1.00 83.50 93 ALA A CA 1
ATOM 703 C C . ALA A 1 93 ? 9.978 0.168 -14.314 1.00 83.50 93 ALA A C 1
ATOM 705 O O . ALA A 1 93 ? 10.601 1.230 -14.247 1.00 83.50 93 ALA A O 1
ATOM 706 N N . ALA A 1 94 ? 10.524 -1.018 -14.052 1.00 75.69 94 ALA A N 1
ATOM 707 C CA . ALA A 1 94 ? 11.945 -1.204 -13.795 1.00 75.69 94 ALA A CA 1
ATOM 708 C C . ALA A 1 94 ? 12.685 -1.429 -15.130 1.00 75.69 94 ALA A C 1
ATOM 710 O O . ALA A 1 94 ? 12.518 -0.671 -16.082 1.00 75.69 94 ALA A O 1
ATOM 711 N N . ALA A 1 95 ? 13.512 -2.472 -15.222 1.00 73.88 95 ALA A N 1
ATOM 712 C CA . ALA A 1 95 ? 14.262 -2.780 -16.439 1.00 73.88 95 ALA A CA 1
ATOM 713 C C . ALA A 1 95 ? 13.370 -3.208 -17.626 1.00 73.88 95 ALA A C 1
ATOM 715 O O . ALA A 1 95 ? 13.760 -3.008 -18.775 1.00 73.88 95 ALA A O 1
ATOM 716 N N . ASP A 1 96 ? 12.194 -3.793 -17.366 1.00 76.94 96 ASP A N 1
ATOM 717 C CA . ASP A 1 96 ? 11.211 -4.138 -18.398 1.00 76.94 96 ASP A CA 1
ATOM 718 C C . ASP A 1 96 ? 10.143 -3.034 -18.487 1.00 76.94 96 ASP A C 1
ATOM 720 O O . ASP A 1 96 ? 9.333 -2.902 -17.571 1.00 76.94 96 ASP A O 1
ATOM 724 N N . PRO A 1 97 ? 10.081 -2.254 -19.582 1.00 78.00 97 PRO A N 1
ATOM 725 C CA . PRO A 1 97 ? 9.102 -1.178 -19.721 1.00 78.00 97 PRO A CA 1
ATOM 726 C C . PRO A 1 97 ? 7.660 -1.684 -19.873 1.00 78.00 97 PRO A C 1
ATOM 728 O O . PRO A 1 97 ? 6.727 -0.884 -19.833 1.00 78.00 97 PRO A O 1
ATOM 731 N N . ARG A 1 98 ? 7.450 -2.992 -20.082 1.00 84.12 98 ARG A N 1
ATOM 732 C CA . ARG A 1 98 ? 6.112 -3.573 -20.277 1.00 84.12 98 ARG A CA 1
ATOM 733 C C . ARG A 1 98 ? 5.323 -3.696 -18.981 1.00 84.12 98 ARG A C 1
ATOM 735 O O . ARG A 1 98 ? 4.096 -3.713 -19.035 1.00 84.12 98 ARG A O 1
ATOM 742 N N . PHE A 1 99 ? 6.004 -3.801 -17.842 1.00 88.69 99 PHE A N 1
ATOM 743 C CA . PHE A 1 99 ? 5.372 -4.034 -16.551 1.00 88.69 99 PHE A CA 1
ATOM 744 C C . PHE A 1 99 ? 5.840 -2.996 -15.539 1.00 88.69 99 PHE A C 1
ATOM 746 O O . PHE A 1 99 ? 7.026 -2.734 -15.387 1.00 88.69 99 PHE A O 1
ATOM 753 N N . SER A 1 100 ? 4.876 -2.404 -14.841 1.00 93.81 100 SER A N 1
ATOM 754 C CA . SER A 1 100 ? 5.123 -1.556 -13.678 1.00 93.81 100 SER A CA 1
ATOM 755 C C . SER A 1 100 ? 4.643 -2.275 -12.429 1.00 93.81 100 SER A C 1
ATOM 757 O O . SER A 1 100 ? 3.661 -3.020 -12.482 1.00 93.81 100 SER A O 1
ATOM 759 N N . GLU A 1 101 ? 5.298 -2.039 -11.299 1.00 94.06 101 GLU A N 1
ATOM 760 C CA . GLU A 1 101 ? 4.884 -2.628 -10.022 1.00 94.06 101 GLU A CA 1
ATOM 761 C C . GLU A 1 101 ? 3.454 -2.211 -9.654 1.00 94.06 101 GLU A C 1
ATOM 763 O O . GLU A 1 101 ? 2.647 -3.055 -9.256 1.00 94.06 101 GLU A O 1
ATOM 768 N N . GLY A 1 102 ? 3.110 -0.940 -9.886 1.00 95.50 102 GLY A N 1
ATOM 769 C CA . GLY A 1 102 ? 1.766 -0.411 -9.688 1.00 95.50 102 GLY A CA 1
ATOM 770 C C . GLY A 1 102 ? 0.730 -1.110 -10.570 1.00 95.50 102 GLY A C 1
ATOM 771 O O . GLY A 1 102 ? -0.328 -1.504 -10.078 1.00 95.50 102 GLY A O 1
ATOM 772 N N . GLY A 1 103 ? 1.039 -1.343 -11.850 1.00 96.56 103 GLY A N 1
ATOM 773 C CA . GLY A 1 103 ? 0.151 -2.064 -12.767 1.00 96.56 103 GLY A CA 1
ATOM 774 C C . GLY A 1 103 ? -0.024 -3.534 -12.382 1.00 96.56 103 GLY A C 1
ATOM 775 O O . GLY A 1 103 ? -1.148 -4.020 -12.263 1.00 96.56 103 GLY A O 1
ATOM 776 N N . VAL A 1 104 ? 1.082 -4.226 -12.094 1.00 96.62 104 VAL A N 1
ATOM 777 C CA . VAL A 1 104 ? 1.077 -5.628 -11.650 1.00 96.62 104 VAL A CA 1
ATOM 778 C C . VAL A 1 104 ? 0.295 -5.796 -10.346 1.00 96.62 104 VAL A C 1
ATOM 780 O O . VAL A 1 104 ? -0.455 -6.765 -10.201 1.00 96.62 104 VAL A O 1
ATOM 783 N N . GLY A 1 105 ? 0.432 -4.850 -9.413 1.00 97.38 105 GLY A N 1
ATOM 784 C CA . GLY A 1 105 ? -0.322 -4.821 -8.165 1.00 97.38 105 GLY A CA 1
ATOM 785 C C . GLY A 1 105 ? -1.825 -4.647 -8.379 1.00 97.38 105 GLY A C 1
ATOM 786 O O . GLY A 1 105 ? -2.610 -5.412 -7.816 1.00 97.38 105 GLY A O 1
ATOM 787 N N . ARG A 1 106 ? -2.238 -3.704 -9.236 1.00 97.94 106 ARG A N 1
ATOM 788 C CA . ARG A 1 106 ? -3.653 -3.510 -9.600 1.00 97.94 106 ARG A CA 1
ATOM 789 C C . ARG A 1 106 ? -4.244 -4.786 -10.187 1.00 97.94 106 ARG A C 1
ATOM 791 O O . ARG A 1 106 ? -5.284 -5.248 -9.725 1.00 97.94 106 ARG A O 1
ATOM 798 N N . ASP A 1 107 ? -3.565 -5.381 -11.163 1.00 97.44 107 ASP A N 1
ATOM 799 C CA . ASP A 1 107 ? -4.046 -6.593 -11.825 1.00 97.44 107 ASP A CA 1
ATOM 800 C C . ASP A 1 107 ? -4.119 -7.779 -10.857 1.00 97.44 107 ASP A C 1
ATOM 802 O O . ASP A 1 107 ? -5.001 -8.633 -10.968 1.00 97.44 107 ASP A O 1
ATOM 806 N N . TYR A 1 108 ? -3.199 -7.844 -9.890 1.00 98.19 108 TYR A N 1
ATOM 807 C CA . TYR A 1 108 ? -3.252 -8.824 -8.814 1.00 98.19 108 TYR A CA 1
ATOM 808 C C . TYR A 1 108 ? -4.509 -8.651 -7.963 1.00 98.19 108 TYR A C 1
ATOM 810 O O . TYR A 1 108 ? -5.271 -9.607 -7.842 1.00 98.19 108 TYR A O 1
ATOM 818 N N . LEU A 1 109 ? -4.760 -7.459 -7.420 1.00 98.44 109 LEU A N 1
ATOM 819 C CA . LEU A 1 109 ? -5.920 -7.199 -6.559 1.00 98.44 109 LEU A CA 1
ATOM 820 C C . LEU A 1 109 ? -7.246 -7.391 -7.303 1.00 98.44 109 LEU A C 1
ATOM 822 O O . LEU A 1 109 ? -8.175 -7.993 -6.766 1.00 98.44 109 LEU A O 1
ATOM 826 N N . MET A 1 110 ? -7.308 -6.968 -8.567 1.00 98.12 110 MET A N 1
ATOM 827 C CA . MET A 1 110 ? -8.480 -7.159 -9.419 1.00 98.12 110 MET A CA 1
ATOM 828 C C . MET A 1 110 ? -8.805 -8.646 -9.617 1.00 98.12 110 MET A C 1
ATOM 830 O O . MET A 1 110 ? -9.956 -9.055 -9.467 1.00 98.12 110 MET A O 1
ATOM 834 N N . ARG A 1 111 ? -7.794 -9.491 -9.877 1.00 97.94 111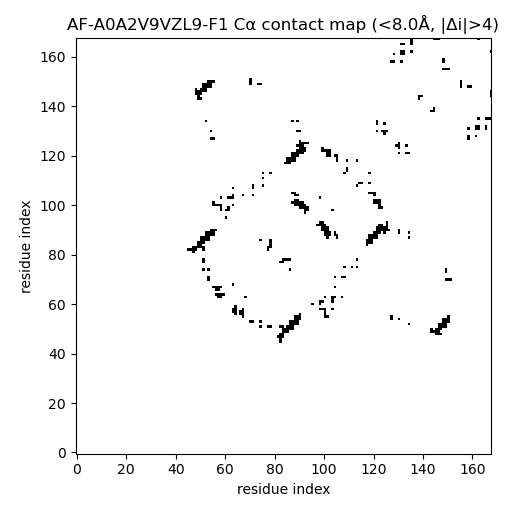 ARG A N 1
ATOM 835 C CA . ARG A 1 111 ? -7.977 -10.955 -9.970 1.00 97.94 111 ARG A CA 1
ATOM 836 C C . ARG A 1 111 ? -8.436 -11.598 -8.660 1.00 97.94 111 ARG A C 1
ATOM 838 O O . ARG A 1 111 ? -9.009 -12.681 -8.706 1.00 97.94 111 ARG A O 1
ATOM 845 N N . HIS A 1 112 ? -8.195 -10.950 -7.522 1.00 98.06 112 HIS A N 1
ATOM 846 C CA . HIS A 1 112 ? -8.608 -11.422 -6.199 1.00 98.06 112 HIS A CA 1
ATOM 847 C C . HIS A 1 112 ? -9.923 -10.794 -5.712 1.00 98.06 112 HIS A C 1
ATOM 849 O O . HIS A 1 112 ? -10.285 -10.961 -4.551 1.00 98.06 112 HIS A O 1
ATOM 855 N N . GLY A 1 113 ? -10.668 -10.122 -6.598 1.00 97.12 113 GLY A N 1
ATOM 856 C CA . GLY A 1 113 ? -12.040 -9.684 -6.330 1.00 97.12 113 GLY A CA 1
ATOM 857 C C . GLY A 1 113 ? -12.197 -8.217 -5.935 1.00 97.12 113 GLY A C 1
ATOM 858 O O . GLY A 1 113 ? -13.325 -7.789 -5.690 1.00 97.12 113 GLY A O 1
ATOM 859 N N . VAL A 1 114 ? -11.121 -7.422 -5.918 1.00 98.19 114 VAL A N 1
ATOM 860 C CA . VAL A 1 114 ? -11.240 -5.973 -5.703 1.00 98.19 114 VAL A CA 1
ATOM 861 C C . VAL A 1 114 ? -11.843 -5.321 -6.958 1.00 98.19 114 VAL A C 1
ATOM 863 O O . VAL A 1 114 ? -11.299 -5.497 -8.052 1.00 98.19 114 VAL A O 1
ATOM 866 N N . PRO A 1 115 ? -12.957 -4.568 -6.853 1.00 97.94 115 PRO A N 1
ATOM 867 C CA . PRO A 1 115 ? -13.570 -3.914 -8.004 1.00 97.94 115 PRO A CA 1
ATOM 868 C C . PRO A 1 115 ? -12.624 -2.906 -8.657 1.00 97.94 115 PRO A C 1
ATOM 870 O O . PRO A 1 115 ? -11.975 -2.129 -7.966 1.00 97.94 115 PRO A O 1
ATOM 873 N N . GLU A 1 116 ? -12.627 -2.832 -9.988 1.00 97.12 116 GLU A N 1
ATOM 874 C CA . GLU A 1 116 ? -11.772 -1.894 -10.729 1.00 97.12 116 GLU A CA 1
ATOM 875 C C . GLU A 1 116 ? -11.964 -0.432 -10.296 1.00 97.12 116 GLU A C 1
ATOM 877 O O . GLU A 1 116 ? -10.993 0.301 -10.153 1.00 97.12 116 GLU A O 1
ATOM 882 N N . ARG A 1 117 ? -13.204 -0.025 -9.992 1.00 97.00 117 ARG A N 1
ATOM 883 C CA . ARG A 1 117 ? -13.526 1.323 -9.481 1.00 97.00 117 ARG A CA 1
ATOM 884 C C . ARG A 1 117 ? -12.867 1.669 -8.138 1.00 97.00 117 ARG A C 1
ATOM 886 O O . ARG A 1 117 ? -12.836 2.834 -7.769 1.00 97.00 117 ARG A O 1
ATOM 893 N N . SER A 1 118 ? -12.408 0.662 -7.398 1.00 97.88 118 SER A N 1
ATOM 894 C CA . SER A 1 118 ? -11.719 0.803 -6.114 1.00 97.88 118 SER A CA 1
ATOM 895 C C . SER A 1 118 ? -10.197 0.738 -6.269 1.00 97.88 118 SER A C 1
ATOM 897 O O . SER A 1 118 ? -9.495 0.760 -5.264 1.00 97.88 118 SER A O 1
ATOM 899 N N . LEU A 1 119 ? -9.670 0.634 -7.493 1.00 98.38 119 LEU A N 1
ATOM 900 C CA . LEU A 1 119 ? -8.245 0.463 -7.761 1.00 98.38 119 LEU A CA 1
ATOM 901 C C . LEU A 1 119 ? -7.686 1.637 -8.559 1.00 98.38 119 LEU A C 1
ATOM 903 O O . LEU A 1 119 ? -8.200 1.989 -9.619 1.00 98.38 119 LEU A O 1
ATOM 907 N N . ILE A 1 120 ? -6.561 2.175 -8.098 1.00 98.19 120 ILE A N 1
ATOM 908 C CA . ILE A 1 120 ? -5.776 3.169 -8.830 1.00 98.19 120 ILE A CA 1
ATOM 909 C C . ILE A 1 120 ? -4.340 2.652 -8.938 1.00 98.19 120 ILE A C 1
ATOM 911 O O . ILE A 1 120 ? -3.729 2.285 -7.938 1.00 98.19 120 ILE A O 1
ATOM 915 N N . ALA A 1 121 ? -3.788 2.629 -10.151 1.00 97.44 121 ALA A N 1
ATOM 916 C CA . ALA A 1 121 ? -2.395 2.253 -10.381 1.00 97.44 121 ALA A CA 1
ATOM 917 C C . ALA A 1 121 ? -1.544 3.498 -10.657 1.00 97.44 121 ALA A C 1
ATOM 919 O O . ALA A 1 121 ? -1.698 4.151 -11.689 1.00 97.44 121 ALA A O 1
ATOM 920 N N . GLU A 1 122 ? -0.615 3.795 -9.755 1.00 96.88 122 GLU A N 1
ATOM 921 C CA . GLU A 1 122 ? 0.464 4.757 -9.965 1.00 96.88 122 GLU A CA 1
ATOM 922 C C . GLU A 1 122 ? 1.662 3.998 -10.566 1.00 96.88 122 GLU A C 1
ATOM 924 O O . GLU A 1 122 ? 2.229 3.116 -9.929 1.00 96.88 122 GLU A O 1
ATOM 929 N N . THR A 1 123 ? 2.016 4.296 -11.820 1.00 95.06 123 THR A N 1
ATOM 930 C CA . THR A 1 123 ? 2.949 3.487 -12.638 1.00 95.06 123 THR A CA 1
ATOM 931 C C . THR A 1 123 ? 4.203 4.242 -13.079 1.00 95.06 123 THR A C 1
ATOM 933 O O . THR A 1 123 ? 4.894 3.827 -14.010 1.00 95.06 123 THR A O 1
ATOM 936 N N . GLN A 1 124 ? 4.484 5.382 -12.460 1.00 91.94 124 GLN A N 1
ATOM 937 C CA . GLN A 1 124 ? 5.488 6.347 -12.897 1.00 91.94 124 GLN A CA 1
ATOM 938 C C . GLN A 1 124 ? 6.516 6.684 -11.806 1.00 91.9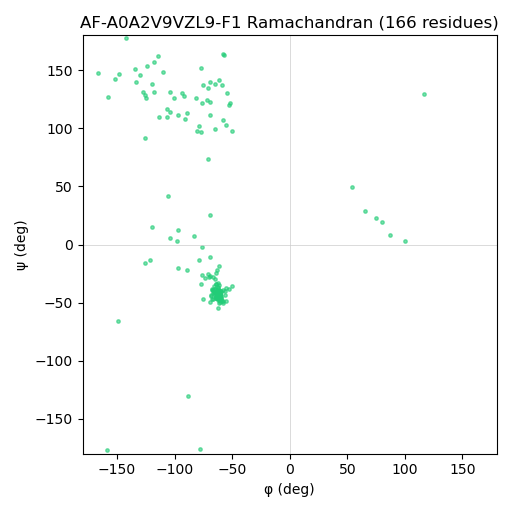4 124 GLN A C 1
ATOM 940 O O . GLN A 1 124 ? 7.551 7.269 -12.123 1.00 91.94 124 GLN A O 1
ATOM 945 N N . GLY A 1 125 ? 6.258 6.369 -10.532 1.00 87.50 125 GLY A N 1
ATOM 946 C CA . GLY A 1 125 ? 7.205 6.589 -9.437 1.00 87.50 125 GLY A CA 1
ATOM 947 C C . GLY A 1 125 ? 8.416 5.656 -9.518 1.00 87.50 125 GLY A C 1
ATOM 948 O O . GLY A 1 125 ? 8.261 4.439 -9.515 1.00 87.50 125 GLY A O 1
ATOM 949 N N . ARG A 1 126 ? 9.635 6.206 -9.573 1.00 87.69 126 ARG A N 1
ATOM 950 C CA . ARG A 1 126 ? 10.873 5.397 -9.656 1.00 87.69 126 ARG A CA 1
ATOM 951 C C . ARG A 1 126 ? 11.453 5.027 -8.299 1.00 87.69 126 ARG A C 1
ATOM 953 O O . ARG A 1 126 ? 12.219 4.076 -8.183 1.00 87.69 126 ARG A O 1
ATOM 960 N N . ASP A 1 127 ? 11.099 5.790 -7.277 1.00 89.69 127 ASP A N 1
ATOM 961 C CA . ASP A 1 127 ? 11.489 5.534 -5.904 1.00 89.69 127 ASP A CA 1
ATOM 962 C C . ASP A 1 127 ? 10.344 5.865 -4.938 1.00 89.69 127 ASP A C 1
ATOM 964 O O . ASP A 1 127 ? 9.256 6.309 -5.322 1.00 89.69 127 ASP A O 1
ATOM 968 N N . THR A 1 128 ? 10.587 5.621 -3.652 1.00 89.94 128 THR A N 1
ATOM 969 C CA . THR A 1 128 ? 9.610 5.860 -2.588 1.00 89.94 128 THR A CA 1
ATOM 970 C C . THR A 1 128 ? 9.206 7.333 -2.459 1.00 89.94 128 THR A C 1
ATOM 972 O O . THR A 1 128 ? 8.065 7.602 -2.095 1.00 89.94 128 THR A O 1
ATOM 975 N N . ALA A 1 129 ? 10.109 8.283 -2.731 1.00 91.62 129 ALA A N 1
ATOM 976 C CA . ALA A 1 129 ? 9.823 9.713 -2.611 1.00 91.62 129 ALA A CA 1
ATOM 977 C C . ALA A 1 129 ? 8.953 10.195 -3.774 1.00 91.62 129 ALA A C 1
ATOM 979 O O . ALA A 1 129 ? 7.921 10.817 -3.541 1.00 91.62 129 ALA A O 1
ATOM 980 N N . GLU A 1 130 ? 9.295 9.819 -5.007 1.00 94.06 130 GLU A N 1
ATOM 981 C CA . GLU A 1 130 ? 8.454 10.086 -6.176 1.00 94.06 130 GLU A CA 1
ATOM 982 C C . GLU A 1 130 ? 7.078 9.430 -6.039 1.00 94.06 130 GLU A C 1
ATOM 984 O O . GLU A 1 130 ? 6.067 10.050 -6.364 1.00 94.06 130 GLU A O 1
ATOM 989 N N . SER A 1 131 ? 7.025 8.201 -5.511 1.00 94.25 131 SER A N 1
ATOM 990 C CA . SER A 1 131 ? 5.755 7.524 -5.223 1.00 94.25 131 SER A CA 1
ATOM 991 C C . SER A 1 131 ? 4.917 8.322 -4.221 1.00 94.25 131 SER A C 1
ATOM 993 O O . SER A 1 131 ? 3.729 8.507 -4.449 1.00 94.25 131 SER A O 1
ATOM 995 N N . ALA A 1 132 ? 5.517 8.843 -3.143 1.00 94.50 132 ALA A N 1
ATOM 996 C CA . ALA A 1 132 ? 4.800 9.638 -2.142 1.00 94.50 132 ALA A CA 1
ATOM 997 C C . ALA A 1 132 ? 4.224 10.942 -2.726 1.00 94.50 132 ALA A C 1
ATOM 999 O O . ALA A 1 132 ? 3.053 11.239 -2.495 1.00 94.50 132 ALA A O 1
ATOM 1000 N N . VAL A 1 133 ? 4.999 11.662 -3.546 1.00 96.12 133 VAL A N 1
ATOM 1001 C CA . VAL A 1 133 ? 4.532 12.870 -4.255 1.00 96.12 133 VAL A CA 1
ATOM 1002 C C . VAL A 1 133 ? 3.347 12.539 -5.164 1.00 96.12 133 VAL A C 1
ATOM 1004 O O . VAL A 1 133 ? 2.320 13.213 -5.148 1.00 96.12 133 VAL A O 1
ATOM 1007 N N . ARG A 1 134 ? 3.453 11.467 -5.956 1.00 96.62 134 ARG A N 1
ATOM 1008 C CA . ARG A 1 134 ? 2.386 11.070 -6.886 1.00 96.62 134 ARG A CA 1
ATOM 1009 C C . ARG A 1 134 ? 1.134 10.591 -6.160 1.00 96.62 134 ARG A C 1
ATOM 1011 O O . ARG A 1 134 ? 0.032 10.926 -6.586 1.00 96.62 134 ARG A O 1
ATOM 1018 N N . VAL A 1 135 ? 1.297 9.853 -5.063 1.00 97.00 135 VAL A N 1
ATOM 1019 C CA . VAL A 1 135 ? 0.196 9.451 -4.180 1.00 97.00 135 VAL A CA 1
ATOM 1020 C C . VAL A 1 135 ? -0.515 10.680 -3.624 1.00 97.00 135 VAL A C 1
ATOM 1022 O O . VAL A 1 135 ? -1.736 10.728 -3.715 1.00 97.00 135 VAL A O 1
ATOM 1025 N N . SER A 1 136 ? 0.217 11.688 -3.140 1.00 96.75 136 SER A N 1
ATOM 1026 C CA . SER A 1 136 ? -0.365 12.957 -2.678 1.00 96.75 136 SER A CA 1
ATOM 1027 C C . SER A 1 136 ? -1.225 13.615 -3.763 1.00 96.75 136 SER A C 1
ATOM 1029 O O . SER A 1 136 ? -2.395 13.920 -3.530 1.00 96.75 136 SER A O 1
ATOM 1031 N N . VAL A 1 137 ? -0.704 13.734 -4.990 1.00 97.19 137 VAL A N 1
ATOM 1032 C CA . VAL A 1 137 ? -1.456 14.302 -6.123 1.00 97.19 137 VAL A CA 1
ATOM 1033 C C . VAL A 1 137 ? -2.730 13.504 -6.416 1.00 97.19 137 VAL A C 1
ATOM 1035 O O . VAL A 1 137 ? -3.796 14.094 -6.593 1.00 97.19 137 VAL A O 1
ATOM 1038 N N . ILE A 1 138 ? -2.641 12.171 -6.448 1.00 97.38 138 ILE A N 1
ATOM 1039 C CA . ILE A 1 138 ? -3.797 11.289 -6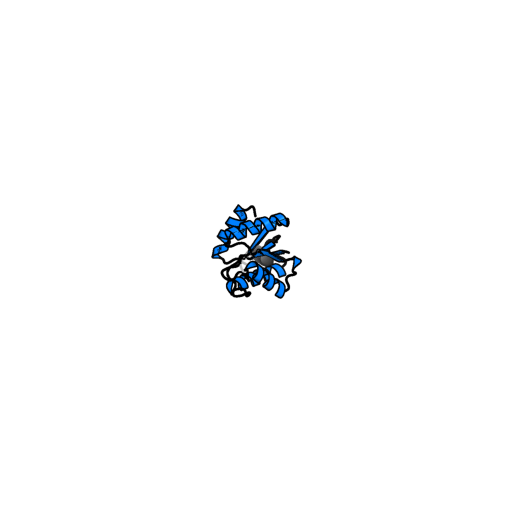.669 1.00 97.38 138 ILE A CA 1
ATOM 1040 C C . ILE A 1 138 ? -4.824 11.469 -5.548 1.00 97.38 138 ILE A C 1
ATOM 1042 O O . ILE A 1 138 ? -6.015 11.595 -5.831 1.00 97.38 138 ILE A O 1
ATOM 1046 N N . MET A 1 139 ? -4.382 11.501 -4.293 1.00 97.56 139 MET A N 1
ATOM 1047 C CA . MET A 1 139 ? -5.256 11.657 -3.135 1.00 97.56 139 MET A CA 1
ATOM 1048 C C . MET A 1 139 ? -6.002 12.989 -3.176 1.00 97.56 139 MET A C 1
ATOM 1050 O O . MET A 1 139 ? -7.231 12.996 -3.127 1.00 97.56 139 MET A O 1
ATOM 1054 N N . HIS A 1 140 ? -5.294 14.099 -3.391 1.00 96.81 140 HIS A N 1
ATOM 1055 C CA . HIS A 1 140 ? -5.912 15.418 -3.512 1.00 96.81 140 HIS A CA 1
ATOM 1056 C C . HIS A 1 140 ? -6.898 15.506 -4.681 1.00 96.81 140 HIS A C 1
ATOM 1058 O O . HIS A 1 140 ? -7.991 16.044 -4.514 1.00 96.81 140 HIS A O 1
ATOM 1064 N N . ALA A 1 141 ? -6.557 14.941 -5.843 1.00 97.06 141 ALA A N 1
ATOM 1065 C CA . ALA A 1 141 ? -7.441 14.935 -7.009 1.00 97.06 141 ALA A CA 1
ATOM 1066 C C . ALA A 1 141 ? -8.738 14.136 -6.786 1.00 97.06 141 ALA A C 1
ATOM 1068 O O . ALA A 1 141 ? -9.742 14.411 -7.439 1.00 97.06 141 ALA A O 1
ATOM 1069 N N . ASN A 1 142 ? -8.725 13.166 -5.866 1.00 96.19 142 ASN A N 1
ATOM 1070 C CA . ASN A 1 142 ? -9.874 12.321 -5.534 1.00 96.19 142 ASN A CA 1
ATOM 1071 C C . ASN A 1 142 ? -10.549 12.702 -4.201 1.00 96.19 142 ASN A C 1
ATOM 1073 O O . ASN A 1 142 ? -11.464 12.003 -3.773 1.00 96.19 142 ASN A O 1
ATOM 1077 N N . GLY A 1 143 ? -10.123 13.788 -3.541 1.00 95.75 143 GLY A N 1
ATOM 1078 C CA . GLY A 1 143 ? -10.675 14.206 -2.245 1.00 95.75 143 GLY A CA 1
ATOM 1079 C C . GLY A 1 143 ? -10.396 13.225 -1.099 1.00 95.75 143 GLY A C 1
ATOM 1080 O O . GLY A 1 143 ? -11.201 13.114 -0.180 1.00 95.75 143 GLY A O 1
ATOM 1081 N N . LEU A 1 144 ? -9.286 12.486 -1.172 1.00 95.56 144 LEU A N 1
ATOM 1082 C CA . LEU A 1 144 ? -8.838 11.536 -0.151 1.00 95.56 144 LEU A CA 1
ATOM 1083 C C . LEU A 1 144 ? -7.875 12.257 0.804 1.00 95.56 144 LEU A C 1
ATOM 1085 O O . LEU A 1 144 ? -6.928 12.901 0.350 1.00 95.56 144 LEU A O 1
ATOM 1089 N N . HIS A 1 145 ? -8.093 12.146 2.113 1.00 93.12 145 HIS A N 1
ATOM 1090 C CA . HIS A 1 145 ? -7.373 12.924 3.130 1.00 93.12 145 HIS A CA 1
ATOM 1091 C C . HIS A 1 145 ? -6.620 12.064 4.144 1.00 93.12 145 HIS A C 1
ATOM 1093 O O . HIS A 1 145 ? -5.792 12.574 4.891 1.00 93.12 145 HIS A O 1
ATOM 1099 N N . SER A 1 146 ? -6.896 10.766 4.178 1.00 93.81 146 SER A N 1
ATOM 1100 C CA . SER A 1 146 ? -6.258 9.814 5.075 1.00 93.81 146 SER A CA 1
ATOM 1101 C C . SER A 1 146 ? -5.836 8.569 4.307 1.00 93.81 146 SER A C 1
ATOM 1103 O O . SER A 1 146 ? -6.556 8.082 3.433 1.00 93.81 146 SER A O 1
ATOM 1105 N N . CYS A 1 147 ? -4.656 8.039 4.625 1.00 94.38 147 CYS A N 1
ATOM 1106 C CA . CYS A 1 147 ? -4.176 6.812 4.007 1.00 94.38 147 CYS A CA 1
ATOM 1107 C C . CYS A 1 147 ? -3.587 5.829 5.016 1.00 94.38 147 CYS A C 1
ATOM 1109 O O . CYS A 1 147 ? -3.000 6.213 6.030 1.00 94.38 147 CYS A O 1
ATOM 1111 N N . LEU A 1 148 ? -3.693 4.545 4.684 1.00 94.38 148 LEU A N 1
ATOM 1112 C CA . LEU A 1 148 ? -2.948 3.474 5.327 1.00 94.38 148 LEU A CA 1
ATOM 1113 C C . LEU A 1 148 ? -1.861 2.986 4.370 1.00 94.38 148 LEU A C 1
ATOM 1115 O O . LEU A 1 148 ? -2.141 2.351 3.353 1.00 94.38 148 LEU A O 1
ATOM 1119 N N . ALA A 1 149 ? -0.606 3.288 4.695 1.00 94.12 149 ALA A N 1
ATOM 1120 C CA . ALA A 1 149 ? 0.540 2.874 3.897 1.00 94.12 149 ALA A CA 1
ATOM 1121 C C . ALA A 1 149 ? 0.951 1.425 4.205 1.00 94.12 149 ALA A C 1
ATOM 1123 O O . ALA A 1 149 ? 1.255 1.082 5.348 1.00 94.12 149 ALA A O 1
ATOM 1124 N N . VAL A 1 150 ? 1.028 0.592 3.168 1.00 94.69 150 VAL A N 1
ATOM 1125 C CA . VAL A 1 150 ? 1.475 -0.803 3.226 1.00 94.69 150 VAL A CA 1
ATOM 1126 C C . VAL A 1 150 ? 2.868 -0.917 2.605 1.00 94.69 150 VAL A C 1
ATOM 1128 O O . VAL A 1 150 ? 3.070 -0.655 1.418 1.00 94.69 150 VAL A O 1
ATOM 1131 N N . SER A 1 151 ? 3.847 -1.310 3.420 1.00 92.50 151 SER A N 1
ATOM 1132 C CA . SER A 1 151 ? 5.237 -1.568 3.023 1.00 92.50 151 SER A CA 1
ATOM 1133 C C . SER A 1 151 ? 5.925 -2.478 4.052 1.00 92.50 151 SER A C 1
ATOM 1135 O O . SER A 1 151 ? 5.293 -2.902 5.017 1.00 92.50 151 SER A O 1
ATOM 1137 N N . ASP A 1 152 ? 7.217 -2.766 3.882 1.00 82.94 152 ASP A N 1
ATOM 1138 C CA . ASP A 1 152 ? 7.976 -3.557 4.860 1.00 82.94 152 ASP A CA 1
ATOM 1139 C C . ASP A 1 152 ? 8.347 -2.715 6.086 1.00 82.94 152 ASP A C 1
ATOM 1141 O O . ASP A 1 152 ? 8.571 -1.507 5.979 1.00 82.94 152 ASP A O 1
ATOM 1145 N N . ALA A 1 153 ? 8.492 -3.365 7.246 1.00 72.06 153 ALA A N 1
ATOM 1146 C CA . ALA A 1 153 ? 8.698 -2.718 8.547 1.00 72.06 153 ALA A CA 1
ATOM 1147 C C . ALA A 1 153 ? 9.828 -1.667 8.565 1.00 72.06 153 ALA A C 1
ATOM 1149 O O . ALA A 1 153 ? 9.698 -0.628 9.212 1.00 72.06 153 ALA A O 1
ATOM 1150 N N . TYR A 1 154 ? 10.909 -1.894 7.813 1.00 70.19 154 TYR A N 1
ATOM 1151 C CA . TYR A 1 154 ? 12.034 -0.959 7.710 1.00 70.19 154 TYR A CA 1
ATOM 1152 C C . TYR A 1 154 ? 11.696 0.332 6.945 1.00 70.19 154 TYR A C 1
ATOM 1154 O O . TYR A 1 154 ? 12.286 1.380 7.208 1.00 70.19 154 TYR A O 1
ATOM 1162 N N . HIS A 1 155 ? 10.745 0.285 6.010 1.00 81.56 155 HIS A N 1
ATOM 1163 C CA . HIS A 1 155 ? 10.418 1.398 5.116 1.00 81.56 155 HIS A CA 1
ATOM 1164 C C . HIS A 1 155 ? 9.226 2.235 5.586 1.00 81.56 155 HIS A C 1
ATOM 1166 O O . HIS A 1 155 ? 9.125 3.400 5.194 1.00 81.56 155 HIS A O 1
ATOM 1172 N N . VAL A 1 156 ? 8.370 1.700 6.465 1.00 79.50 156 VAL A N 1
ATOM 1173 C CA . VAL A 1 156 ? 7.164 2.399 6.949 1.00 79.50 156 VAL A CA 1
ATOM 1174 C C . VAL A 1 156 ? 7.498 3.753 7.583 1.00 79.50 156 VAL A C 1
ATOM 1176 O O . VAL A 1 156 ? 6.809 4.738 7.321 1.00 79.50 156 VAL A O 1
ATOM 1179 N N . PHE A 1 157 ? 8.586 3.855 8.357 1.00 84.25 157 PHE A N 1
ATOM 1180 C CA . PHE A 1 157 ? 8.990 5.131 8.960 1.00 84.25 157 PHE A CA 1
ATOM 1181 C C . PHE A 1 157 ? 9.334 6.195 7.906 1.00 84.25 157 PHE A C 1
ATOM 1183 O O . PHE A 1 157 ? 8.873 7.335 8.000 1.00 84.25 157 PHE A O 1
ATOM 1190 N N . ARG A 1 158 ? 10.114 5.820 6.881 1.00 87.88 158 ARG A N 1
ATOM 1191 C CA . ARG A 1 158 ? 10.493 6.721 5.782 1.00 87.88 158 ARG A CA 1
ATOM 1192 C C . ARG A 1 158 ? 9.267 7.146 4.979 1.00 87.88 158 ARG A C 1
ATOM 1194 O O . ARG A 1 158 ? 9.112 8.329 4.702 1.00 87.88 158 ARG A O 1
ATOM 1201 N N . ILE A 1 159 ? 8.401 6.195 4.640 1.00 89.50 159 ILE A N 1
ATOM 1202 C CA . ILE A 1 159 ? 7.166 6.444 3.889 1.00 89.50 159 ILE A CA 1
ATOM 1203 C C . ILE A 1 159 ? 6.271 7.428 4.633 1.00 89.50 159 ILE A C 1
ATOM 1205 O O . ILE A 1 159 ? 5.852 8.426 4.058 1.00 89.50 159 ILE A O 1
ATOM 1209 N N . ARG A 1 160 ? 6.052 7.199 5.932 1.00 89.69 160 ARG A N 1
ATOM 1210 C CA . ARG A 1 160 ? 5.265 8.105 6.768 1.00 89.69 160 ARG A CA 1
ATOM 1211 C C . ARG A 1 160 ? 5.827 9.525 6.742 1.00 89.69 160 ARG A C 1
ATOM 1213 O O . ARG A 1 160 ? 5.062 10.470 6.629 1.00 89.69 160 ARG A O 1
ATOM 1220 N N . LYS A 1 161 ? 7.149 9.691 6.841 1.00 90.75 161 LYS A N 1
ATOM 1221 C CA . LYS A 1 161 ? 7.775 11.021 6.788 1.00 90.75 161 LYS A CA 1
ATOM 1222 C C . LYS A 1 161 ? 7.609 11.709 5.437 1.00 90.75 161 LYS A C 1
ATOM 1224 O O . LYS A 1 161 ? 7.399 12.915 5.421 1.00 90.75 161 LYS A O 1
ATOM 1229 N N . LEU A 1 162 ? 7.694 10.959 4.342 1.00 92.62 162 LEU A N 1
ATOM 1230 C CA . LEU A 1 162 ? 7.487 11.491 2.996 1.00 92.62 162 LEU A CA 1
ATOM 1231 C C . LEU A 1 162 ? 6.031 11.915 2.786 1.00 92.62 162 LEU A C 1
ATOM 1233 O O . LEU A 1 162 ? 5.793 13.033 2.367 1.00 92.62 162 LEU A O 1
ATOM 1237 N N . LEU A 1 163 ? 5.062 11.078 3.157 1.00 91.75 163 LEU A N 1
ATOM 1238 C CA . LEU A 1 163 ? 3.640 11.421 3.040 1.00 91.75 163 LEU A CA 1
ATOM 1239 C C . LEU A 1 163 ? 3.275 12.653 3.884 1.00 91.75 163 LEU A C 1
ATOM 1241 O O . LEU A 1 163 ? 2.662 13.579 3.366 1.00 91.75 163 LEU A O 1
ATOM 1245 N N . GLN A 1 164 ? 3.774 12.727 5.123 1.00 90.38 164 GLN A N 1
ATOM 1246 C CA . GLN A 1 164 ? 3.593 13.901 5.986 1.00 90.38 164 GLN A CA 1
ATOM 1247 C C . GLN A 1 164 ? 4.210 15.176 5.399 1.00 90.38 164 GLN A C 1
ATOM 1249 O O . GLN A 1 164 ? 3.680 16.265 5.601 1.00 90.38 164 GLN A O 1
ATOM 1254 N N . HIS A 1 165 ? 5.342 15.056 4.700 1.00 92.56 165 HIS A N 1
ATOM 1255 C CA . HIS A 1 165 ? 5.964 16.183 4.007 1.00 92.56 165 HIS A CA 1
ATOM 1256 C C . HIS A 1 165 ? 5.091 16.691 2.850 1.00 92.56 165 HIS A C 1
ATOM 1258 O O . HIS A 1 165 ? 5.005 17.896 2.639 1.00 92.56 165 HIS A O 1
ATOM 1264 N N . GLU A 1 166 ? 4.394 15.785 2.162 1.00 91.94 166 GLU A N 1
ATOM 1265 C CA . GLU A 1 166 ? 3.462 16.102 1.073 1.00 91.94 166 GLU A CA 1
ATOM 1266 C C . GLU A 1 166 ? 2.054 16.507 1.554 1.00 91.94 166 GLU A C 1
ATOM 1268 O O . GLU A 1 166 ? 1.152 16.669 0.733 1.00 91.94 166 GLU A O 1
ATOM 1273 N N . GLY A 1 167 ? 1.853 16.679 2.867 1.00 87.06 167 GLY A N 1
ATOM 1274 C CA . GLY A 1 167 ? 0.584 17.133 3.444 1.00 87.06 167 GLY A CA 1
ATOM 1275 C C . GLY A 1 167 ? -0.491 16.052 3.592 1.00 87.06 167 GLY A C 1
ATOM 1276 O O . GLY A 1 167 ? -1.665 16.399 3.725 1.00 87.06 167 GLY A O 1
ATOM 1277 N N . ILE A 1 168 ? -0.089 14.775 3.576 1.00 86.62 168 ILE A N 1
ATOM 1278 C CA . ILE A 1 168 ? -0.939 13.594 3.803 1.00 86.62 168 ILE A CA 1
ATOM 1279 C C . ILE A 1 168 ? -0.808 13.081 5.242 1.00 86.62 168 ILE A C 1
ATOM 1281 O O . ILE A 1 168 ? 0.329 13.038 5.775 1.00 86.62 168 ILE A O 1
#